Protein AF-A0A1G1EA39-F1 (afdb_monomer_lite)

Radius of gyration: 16.45 Å; chains: 1; bounding box: 33×26×49 Å

Sequence (115 aa):
MVFIFYLSTPSAALIVKKFSFLKQVFGDSVQYPAHFFLYFVLFQLAKGVFIHQEQGNKMRQVGLITTLIFTCFYGVMDEFYQSTVPFRSFQLRDILVDCLAAFSGFIIELKAQKG

Foldseek 3Di:
DVVVLVVLAPPDPPCCVVCVVVCVVPNPPVNLVVLLVVLLVQLVVQLCVQQVVDDDDVSSLVSLVVSLVVSLVVQVVSLVVNCVDPPDHRDPVSSVSSSVSSVVNSVVVVVVVVD

pLDDT: mean 77.34, std 15.92, range [43.22, 95.88]

Structure (mmCIF, N/CA/C/O backbone):
data_AF-A0A1G1EA39-F1
#
_entry.id   AF-A0A1G1EA39-F1
#
loop_
_atom_site.group_PDB
_atom_site.id
_atom_site.type_symbol
_atom_site.label_atom_id
_atom_site.label_alt_id
_atom_site.label_comp_id
_atom_site.label_asym_id
_atom_site.label_entity_id
_atom_site.label_seq_id
_atom_site.pdbx_PDB_ins_code
_atom_site.Cartn_x
_atom_site.Cartn_y
_atom_site.Cartn_z
_atom_site.occupancy
_atom_site.B_iso_or_equiv
_atom_site.auth_seq_id
_atom_site.auth_comp_id
_atom_site.auth_asym_id
_atom_site.auth_atom_id
_atom_site.pdbx_PDB_model_num
ATOM 1 N N . MET A 1 1 ? -7.460 -9.052 -8.548 1.00 53.19 1 MET A N 1
ATOM 2 C CA . MET A 1 1 ? -6.280 -9.914 -8.331 1.00 53.19 1 MET A CA 1
ATOM 3 C C . MET A 1 1 ? -5.512 -10.090 -9.641 1.00 53.19 1 MET A C 1
ATOM 5 O O . MET A 1 1 ? -4.532 -9.384 -9.807 1.00 53.19 1 MET A O 1
ATOM 9 N N . VAL A 1 2 ? -6.007 -10.849 -10.632 1.00 53.22 2 VAL A N 1
ATOM 10 C CA . VAL A 1 2 ? -5.357 -10.987 -11.966 1.00 53.22 2 VAL A CA 1
ATOM 11 C C . VAL A 1 2 ? -5.162 -9.643 -12.693 1.00 53.22 2 VAL A C 1
ATOM 13 O O . VAL A 1 2 ? -4.147 -9.426 -13.342 1.00 53.22 2 VAL A O 1
ATOM 16 N N . PHE A 1 3 ? -6.099 -8.706 -12.518 1.00 56.16 3 PHE A N 1
ATOM 17 C CA . PHE A 1 3 ? -6.013 -7.355 -13.086 1.00 56.16 3 PHE A CA 1
ATOM 18 C C . PHE A 1 3 ? -4.855 -6.504 -12.542 1.00 56.16 3 PHE A C 1
ATOM 20 O O . PHE A 1 3 ? -4.337 -5.677 -13.282 1.00 56.16 3 PHE A O 1
ATOM 27 N N . ILE A 1 4 ? -4.457 -6.693 -11.275 1.00 60.03 4 ILE A N 1
ATOM 28 C CA . ILE A 1 4 ? -3.360 -5.920 -10.668 1.00 60.03 4 ILE A CA 1
ATOM 29 C C . ILE A 1 4 ? -2.051 -6.377 -11.295 1.00 60.03 4 ILE A C 1
ATOM 31 O O . ILE A 1 4 ? -1.358 -5.545 -11.857 1.00 60.03 4 ILE A O 1
ATOM 35 N N . PHE A 1 5 ? -1.822 -7.693 -11.343 1.00 58.53 5 PHE A N 1
ATOM 36 C CA . PHE A 1 5 ? -0.694 -8.281 -12.062 1.00 58.53 5 PHE A CA 1
ATOM 37 C C . PHE A 1 5 ? -0.653 -7.828 -13.526 1.00 58.53 5 PHE A C 1
ATOM 39 O O . PHE A 1 5 ? 0.374 -7.367 -14.001 1.00 58.53 5 PHE A O 1
ATOM 46 N N . TYR A 1 6 ? -1.767 -7.882 -14.259 1.00 59.53 6 TYR A N 1
ATOM 47 C CA . TYR A 1 6 ? -1.769 -7.495 -15.675 1.00 59.53 6 TYR A CA 1
ATOM 48 C C . TYR A 1 6 ? -1.471 -6.001 -15.908 1.00 59.53 6 TYR A C 1
ATOM 50 O O . TYR A 1 6 ? -0.838 -5.654 -16.901 1.00 59.53 6 TYR A O 1
ATOM 58 N N . LEU A 1 7 ? -1.905 -5.118 -15.003 1.00 57.16 7 LEU A N 1
ATOM 59 C CA . LEU A 1 7 ? -1.623 -3.679 -15.078 1.00 57.16 7 LEU A CA 1
ATOM 60 C C . LEU A 1 7 ? -0.223 -3.319 -14.578 1.00 57.16 7 LEU A C 1
ATOM 62 O O . LEU A 1 7 ? 0.350 -2.339 -15.048 1.00 57.16 7 LEU A O 1
ATOM 66 N N . SER A 1 8 ? 0.315 -4.092 -13.638 1.00 55.25 8 SER A N 1
ATOM 67 C CA . SER A 1 8 ? 1.632 -3.862 -13.062 1.00 55.25 8 SER A CA 1
ATOM 68 C C . SER A 1 8 ? 2.747 -4.506 -13.876 1.00 55.25 8 SER A C 1
ATOM 70 O O . SER A 1 8 ? 3.880 -4.046 -13.793 1.00 55.25 8 SER A O 1
ATOM 72 N N . THR A 1 9 ? 2.475 -5.526 -14.698 1.00 56.88 9 THR A N 1
ATOM 73 C CA . THR A 1 9 ? 3.516 -6.164 -15.512 1.00 56.88 9 THR A CA 1
ATOM 74 C C . THR A 1 9 ? 3.821 -5.343 -16.774 1.00 56.88 9 THR A C 1
ATOM 76 O O . THR A 1 9 ? 2.950 -5.202 -17.632 1.00 56.88 9 THR A O 1
ATOM 79 N N . PRO A 1 10 ? 5.072 -4.905 -17.015 1.00 56.03 10 PRO A N 1
ATOM 80 C CA . PRO A 1 10 ? 5.479 -4.343 -18.304 1.00 56.03 10 PRO A CA 1
ATOM 81 C C . PRO A 1 10 ? 5.704 -5.436 -19.376 1.00 56.03 10 PRO A C 1
ATOM 83 O O . PRO A 1 10 ? 6.523 -5.279 -20.280 1.00 56.03 10 PRO A O 1
ATOM 86 N N . SER A 1 11 ? 4.988 -6.566 -19.314 1.00 45.38 11 SER A N 1
ATOM 87 C CA . SER A 1 11 ? 5.109 -7.680 -20.265 1.00 45.38 11 SER A CA 1
ATOM 88 C C . SER A 1 11 ? 4.229 -7.482 -21.482 1.00 45.38 11 SER A C 1
ATOM 90 O O . SER A 1 11 ? 3.308 -8.245 -21.759 1.00 45.38 11 SER A O 1
ATOM 92 N N . ALA A 1 12 ? 4.547 -6.465 -22.260 1.00 43.22 12 ALA A N 1
ATOM 93 C CA . ALA A 1 12 ? 4.043 -6.387 -23.609 1.00 43.22 12 ALA A CA 1
ATOM 94 C C . ALA A 1 12 ? 5.132 -5.833 -24.512 1.00 43.22 12 ALA A C 1
ATOM 96 O O . ALA A 1 12 ? 5.106 -4.674 -24.917 1.00 43.22 12 ALA A O 1
ATOM 97 N N . ALA A 1 13 ? 6.057 -6.709 -24.903 1.00 44.31 13 ALA A N 1
ATOM 98 C CA . ALA A 1 13 ? 6.999 -6.464 -25.996 1.00 44.31 13 ALA A CA 1
ATOM 99 C C . ALA A 1 13 ? 6.297 -5.979 -27.293 1.00 44.31 13 ALA A C 1
ATOM 101 O O . ALA A 1 13 ? 6.915 -5.324 -28.125 1.00 44.31 13 ALA A O 1
ATOM 102 N N . LEU A 1 14 ? 4.984 -6.221 -27.431 1.00 46.59 14 LEU A N 1
ATOM 103 C CA . LEU A 1 14 ? 4.119 -5.733 -28.514 1.00 46.59 14 LEU A CA 1
ATOM 104 C C . LEU A 1 14 ? 3.502 -4.333 -28.255 1.00 46.59 14 LEU A C 1
ATOM 106 O O . LEU A 1 14 ? 3.205 -3.610 -29.202 1.00 46.59 14 LEU A O 1
ATOM 110 N N . ILE A 1 15 ? 3.367 -3.904 -26.992 1.00 50.78 15 ILE A N 1
ATOM 111 C CA . ILE A 1 15 ? 2.902 -2.560 -26.582 1.00 50.78 15 ILE A CA 1
ATOM 112 C C . ILE A 1 15 ? 4.067 -1.556 -26.518 1.00 50.78 15 ILE A C 1
ATOM 114 O O . ILE A 1 15 ? 3.843 -0.364 -26.722 1.00 50.78 15 ILE A O 1
ATOM 118 N N . VAL A 1 16 ? 5.315 -2.014 -26.346 1.00 50.81 16 VAL A N 1
ATOM 119 C CA . VAL A 1 16 ? 6.538 -1.179 -26.289 1.00 50.81 16 VAL A CA 1
ATOM 120 C C . VAL A 1 16 ? 6.655 -0.192 -27.462 1.00 50.81 16 VAL A C 1
ATOM 122 O O . VAL A 1 16 ? 7.097 0.936 -27.262 1.00 50.81 16 VAL A O 1
ATOM 125 N N . LYS A 1 17 ? 6.186 -0.540 -28.669 1.00 49.38 17 LYS A N 1
ATOM 126 C CA . LYS A 1 17 ? 6.210 0.381 -29.824 1.00 49.38 17 LYS A CA 1
ATOM 127 C C . LYS A 1 17 ? 5.174 1.509 -29.763 1.00 49.38 17 LYS A C 1
ATOM 129 O O . LYS A 1 17 ? 5.422 2.572 -30.316 1.00 49.38 17 LYS A O 1
ATOM 134 N N . LYS A 1 18 ? 4.018 1.285 -29.130 1.00 49.53 18 LYS A N 1
ATOM 135 C CA . LYS A 1 18 ? 2.944 2.290 -28.986 1.00 49.53 18 LYS A CA 1
ATOM 136 C C . LYS A 1 18 ? 3.093 3.091 -27.687 1.00 49.53 18 LYS A C 1
ATOM 138 O O . LYS A 1 18 ? 2.688 4.245 -27.613 1.00 49.53 18 LYS A O 1
ATOM 143 N N . PHE A 1 19 ? 3.710 2.479 -26.680 1.00 53.72 19 PHE A N 1
ATOM 144 C CA . PHE A 1 19 ? 3.947 3.053 -25.360 1.00 53.72 19 PHE A CA 1
ATOM 145 C C . PHE A 1 19 ? 5.280 3.807 -25.260 1.00 53.72 19 PHE A C 1
ATOM 147 O O . PHE A 1 19 ? 5.448 4.588 -24.331 1.00 53.72 19 PHE A O 1
ATOM 154 N N . SER A 1 20 ? 6.197 3.659 -26.228 1.00 53.75 20 SER A N 1
ATOM 155 C CA . SER A 1 20 ? 7.405 4.494 -26.331 1.00 53.75 20 SER A CA 1
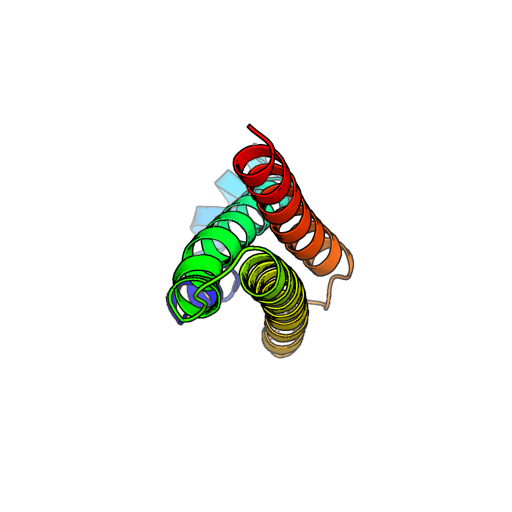ATOM 156 C C . SER A 1 20 ? 7.070 5.986 -26.399 1.00 53.75 20 SER A C 1
ATOM 158 O O . SER A 1 20 ? 7.750 6.784 -25.765 1.00 53.75 20 SER A O 1
ATOM 160 N N . PHE A 1 21 ? 5.978 6.353 -27.080 1.00 60.53 21 PHE A N 1
ATOM 161 C CA . PHE A 1 21 ? 5.497 7.733 -27.171 1.00 60.53 21 PHE A CA 1
ATOM 162 C C . PHE A 1 21 ? 4.990 8.266 -25.820 1.00 60.53 21 PHE A C 1
ATOM 164 O O . PHE A 1 21 ? 5.355 9.360 -25.409 1.00 60.53 21 PHE A O 1
ATOM 171 N N . LEU A 1 22 ? 4.209 7.480 -25.070 1.00 52.25 22 LEU A N 1
ATOM 172 C CA . LEU A 1 22 ? 3.734 7.884 -23.737 1.00 52.25 22 LEU A CA 1
ATOM 173 C C . LEU A 1 22 ? 4.856 7.895 -22.696 1.00 52.25 22 LEU A C 1
ATOM 175 O O . LEU A 1 22 ? 4.905 8.798 -21.866 1.00 52.25 22 LEU A O 1
ATOM 179 N N . LYS A 1 23 ? 5.793 6.946 -22.774 1.00 55.16 23 LYS A N 1
ATOM 180 C CA . LYS A 1 23 ? 6.996 6.918 -21.937 1.00 55.16 23 LYS A CA 1
ATOM 181 C C . LYS A 1 23 ? 7.907 8.121 -22.217 1.00 55.16 23 LYS A C 1
ATOM 183 O O . LYS A 1 23 ? 8.511 8.652 -21.295 1.00 55.16 23 LYS A O 1
ATOM 188 N N . GLN A 1 24 ? 7.955 8.587 -23.466 1.00 59.88 24 GLN A N 1
ATOM 189 C CA . GLN A 1 24 ? 8.684 9.791 -23.877 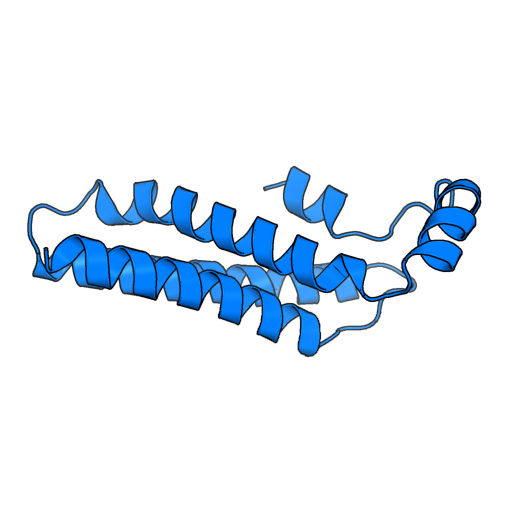1.00 59.88 24 GLN A CA 1
ATOM 190 C C . GLN A 1 24 ? 8.003 11.092 -23.417 1.00 59.88 24 GLN A C 1
ATOM 192 O O . GLN A 1 24 ? 8.696 12.062 -23.131 1.00 59.88 24 GLN A O 1
ATOM 197 N N . VAL A 1 25 ? 6.668 11.115 -23.320 1.00 60.56 25 VAL A N 1
ATOM 198 C CA . VAL A 1 25 ? 5.897 12.296 -22.885 1.00 60.56 25 VAL A CA 1
ATOM 199 C C . VAL A 1 25 ? 5.768 12.389 -21.357 1.00 60.56 25 VAL A C 1
ATOM 201 O O . VAL A 1 25 ? 5.823 13.489 -20.817 1.00 60.56 25 VAL A O 1
ATOM 204 N N . PHE A 1 26 ? 5.617 11.265 -20.647 1.00 52.25 26 PHE A N 1
ATOM 205 C CA . PHE A 1 26 ? 5.329 11.244 -19.204 1.00 52.25 26 PHE A CA 1
ATOM 206 C C . PHE A 1 26 ? 6.426 10.608 -18.319 1.00 52.25 26 PHE A C 1
ATOM 208 O O . PHE A 1 26 ? 6.341 10.685 -17.092 1.00 52.25 26 PHE A O 1
ATOM 215 N N . GLY A 1 27 ? 7.475 10.021 -18.907 1.00 57.75 27 GLY A N 1
ATOM 216 C CA . GLY A 1 27 ? 8.616 9.438 -18.187 1.00 57.75 27 GLY A CA 1
ATOM 217 C C . GLY A 1 27 ? 8.288 8.206 -17.326 1.00 57.75 27 GLY A C 1
ATOM 218 O O . GLY A 1 27 ? 7.154 7.732 -17.273 1.00 57.75 27 GLY A O 1
ATOM 219 N N . ASP A 1 28 ? 9.291 7.713 -16.591 1.00 59.69 28 ASP A N 1
ATOM 220 C CA . ASP A 1 28 ? 9.168 6.628 -15.592 1.00 59.69 28 ASP A CA 1
ATOM 221 C C . ASP A 1 28 ? 8.426 7.069 -14.305 1.00 59.69 28 ASP A C 1
ATOM 223 O O . ASP A 1 28 ? 8.474 6.399 -13.277 1.00 59.69 28 ASP A O 1
ATOM 227 N N . SER A 1 29 ? 7.749 8.220 -14.322 1.00 57.25 29 SER A N 1
ATOM 228 C CA . SER A 1 29 ? 7.115 8.817 -13.139 1.00 57.25 29 SER A CA 1
ATOM 229 C C . SER A 1 29 ? 5.633 8.461 -12.990 1.00 57.25 29 SER A C 1
ATOM 231 O O . SER A 1 29 ? 5.073 8.659 -11.916 1.00 57.25 29 SER A O 1
ATOM 233 N N . VAL A 1 30 ? 4.987 7.926 -14.034 1.00 65.75 30 VAL A N 1
ATOM 234 C CA . VAL A 1 30 ? 3.544 7.583 -14.030 1.00 65.75 30 VAL A CA 1
ATOM 235 C C . VAL A 1 30 ? 3.243 6.302 -13.250 1.00 65.75 30 VAL A C 1
ATOM 237 O O . VAL A 1 30 ? 2.140 6.118 -12.739 1.00 65.75 30 VAL A O 1
ATOM 240 N N . GLN A 1 31 ? 4.236 5.427 -13.129 1.00 70.31 31 GLN A N 1
ATOM 241 C CA . GLN A 1 31 ? 4.114 4.157 -12.418 1.00 70.31 31 GLN A CA 1
ATOM 242 C C . GLN A 1 31 ? 3.867 4.357 -10.916 1.00 70.31 31 GLN A C 1
ATOM 244 O O . GLN A 1 31 ? 3.017 3.670 -10.362 1.00 70.31 31 GLN A O 1
ATOM 249 N N . TYR A 1 32 ? 4.477 5.357 -10.270 1.00 79.25 32 TYR A N 1
ATOM 250 C CA . TYR A 1 32 ? 4.300 5.553 -8.823 1.00 79.25 32 TYR A CA 1
ATOM 251 C C . TYR A 1 32 ? 2.877 5.989 -8.431 1.00 79.25 32 TYR A C 1
ATOM 253 O O . TYR A 1 32 ? 2.302 5.374 -7.536 1.00 79.25 32 TYR A O 1
ATOM 261 N N . PRO A 1 33 ? 2.242 6.982 -9.087 1.00 83.56 33 PRO A N 1
ATOM 262 C CA . PRO A 1 33 ? 0.840 7.303 -8.819 1.00 83.56 33 PRO A CA 1
ATOM 263 C C . PRO A 1 33 ? -0.113 6.135 -9.099 1.00 83.56 33 PRO A C 1
ATOM 265 O O . PRO A 1 33 ? -1.100 5.972 -8.385 1.00 83.56 33 PRO A O 1
ATOM 268 N N . ALA A 1 34 ? 0.175 5.318 -10.119 1.00 82.56 34 ALA A N 1
ATOM 269 C CA . ALA A 1 34 ? -0.639 4.155 -10.460 1.00 82.56 34 ALA A CA 1
ATOM 270 C C . ALA A 1 34 ? -0.534 3.053 -9.396 1.00 82.56 34 ALA A C 1
ATOM 272 O O . ALA A 1 34 ? -1.564 2.582 -8.914 1.00 82.56 34 ALA A O 1
ATOM 273 N N . HIS A 1 35 ? 0.689 2.701 -8.988 1.00 82.25 35 HIS A N 1
ATOM 274 C CA . HIS A 1 35 ? 0.955 1.795 -7.869 1.00 82.25 35 HIS A CA 1
ATOM 275 C C . HIS A 1 35 ? 0.259 2.293 -6.601 1.00 82.25 35 HIS A C 1
ATOM 277 O O . HIS A 1 35 ? -0.569 1.591 -6.020 1.00 82.25 35 HIS A O 1
ATOM 283 N N . PHE A 1 36 ? 0.450 3.568 -6.258 1.00 89.31 36 PHE A N 1
ATOM 284 C CA . PHE A 1 36 ? -0.203 4.161 -5.100 1.00 89.31 36 PHE A CA 1
ATOM 285 C C . PHE A 1 36 ? -1.733 4.020 -5.158 1.00 89.31 36 PHE A C 1
ATOM 287 O O . PHE A 1 36 ? -2.365 3.576 -4.202 1.00 89.31 36 PHE A O 1
ATOM 294 N N . PHE A 1 37 ? -2.352 4.367 -6.287 1.00 90.00 37 PHE A N 1
ATOM 295 C CA . PHE A 1 37 ? -3.803 4.292 -6.436 1.00 90.00 37 PHE A CA 1
ATOM 296 C C . PHE A 1 37 ? -4.329 2.852 -6.347 1.00 90.00 37 PHE A C 1
ATOM 298 O O . PHE A 1 37 ? -5.318 2.603 -5.655 1.00 90.00 37 PHE A O 1
ATOM 305 N N . LEU A 1 38 ? -3.664 1.894 -6.998 1.00 89.25 38 LEU A N 1
ATOM 306 C CA . LEU A 1 38 ? -4.064 0.484 -6.984 1.00 89.25 38 LEU A CA 1
ATOM 307 C C . LEU A 1 38 ? -4.018 -0.104 -5.573 1.00 89.25 38 LEU A C 1
ATOM 309 O O . LEU A 1 38 ? -4.985 -0.737 -5.145 1.00 89.25 38 LEU A O 1
ATOM 313 N N . TYR A 1 39 ? -2.939 0.143 -4.832 1.00 90.62 39 TYR A N 1
ATOM 314 C CA . TYR A 1 39 ? -2.784 -0.369 -3.471 1.00 90.62 39 TYR A CA 1
ATOM 315 C C . TYR A 1 39 ? -3.670 0.357 -2.457 1.00 90.62 39 TYR A C 1
ATOM 317 O O . TYR A 1 39 ? -4.156 -0.259 -1.507 1.00 90.62 39 TYR A O 1
ATOM 325 N N . PHE A 1 40 ? -3.987 1.631 -2.694 1.00 92.94 40 PHE A N 1
ATOM 326 C CA . PHE A 1 40 ? -4.985 2.354 -1.909 1.00 92.94 40 PHE A CA 1
ATOM 327 C C . PHE A 1 40 ? -6.379 1.743 -2.086 1.00 92.94 40 PHE A C 1
ATOM 329 O O . PHE A 1 40 ? -7.072 1.463 -1.107 1.00 92.94 40 PHE A O 1
ATOM 336 N N . VAL A 1 41 ? -6.788 1.482 -3.331 1.00 92.44 41 VAL A N 1
ATOM 337 C CA . VAL A 1 41 ? -8.062 0.810 -3.623 1.00 92.44 41 VAL A CA 1
ATOM 338 C C . VAL A 1 41 ? -8.069 -0.605 -3.045 1.00 92.44 41 VAL A C 1
ATOM 340 O O . VAL A 1 41 ? -9.071 -1.010 -2.455 1.00 92.44 41 VAL A O 1
ATOM 343 N N . LEU A 1 42 ? -6.955 -1.338 -3.144 1.00 92.44 42 LEU A N 1
ATOM 344 C CA . LEU A 1 42 ? -6.811 -2.665 -2.547 1.00 92.44 42 LEU A CA 1
ATOM 345 C C . LEU A 1 42 ? -7.051 -2.627 -1.036 1.00 92.44 42 LEU A C 1
ATOM 347 O O . LEU A 1 42 ? -7.849 -3.423 -0.546 1.00 92.44 42 LEU A O 1
ATOM 351 N N . PHE A 1 43 ? -6.447 -1.677 -0.317 1.00 94.25 43 PHE A N 1
ATOM 352 C CA . PHE A 1 43 ? -6.695 -1.485 1.113 1.00 94.25 43 PHE A CA 1
ATOM 353 C C . PHE A 1 43 ? -8.188 -1.243 1.396 1.00 94.25 43 PHE A C 1
ATOM 355 O O . PHE A 1 43 ? -8.773 -1.886 2.271 1.00 94.25 43 PHE A O 1
ATOM 362 N N . GLN A 1 44 ? -8.840 -0.368 0.621 1.00 92.19 44 GLN A N 1
A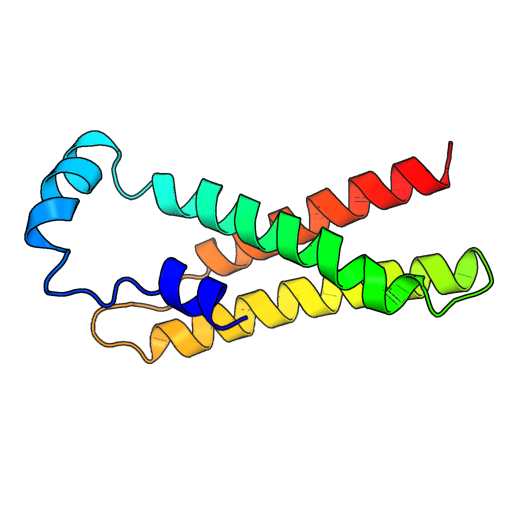TOM 363 C CA . GLN A 1 44 ? -10.255 -0.038 0.825 1.00 92.19 44 GLN A CA 1
ATOM 364 C C . GLN A 1 44 ? -11.222 -1.174 0.500 1.00 92.19 44 GLN A C 1
ATOM 366 O O . GLN A 1 44 ? -12.312 -1.211 1.069 1.00 92.19 44 GLN A O 1
ATOM 371 N N . LEU A 1 45 ? -10.842 -2.109 -0.363 1.00 91.06 45 LEU A N 1
ATOM 372 C CA . LEU A 1 45 ? -11.612 -3.328 -0.595 1.00 91.06 45 LEU A CA 1
ATOM 373 C C . LEU A 1 45 ? -11.319 -4.382 0.476 1.00 91.06 45 LEU A C 1
ATOM 375 O O . LEU A 1 45 ? -12.245 -4.971 1.032 1.00 91.06 45 LEU A O 1
ATOM 379 N N . ALA A 1 46 ? -10.043 -4.583 0.813 1.00 89.94 46 ALA A N 1
ATOM 380 C CA . ALA A 1 46 ? -9.605 -5.578 1.787 1.00 89.94 46 ALA A CA 1
ATOM 381 C C . ALA A 1 46 ? -10.166 -5.301 3.189 1.00 89.94 46 ALA A C 1
ATOM 383 O O . ALA A 1 46 ? -10.565 -6.239 3.880 1.00 89.94 46 ALA A O 1
ATOM 384 N N . LYS A 1 47 ? -10.317 -4.027 3.582 1.00 89.31 47 LYS A N 1
ATOM 385 C CA . LYS A 1 47 ? -10.952 -3.674 4.863 1.00 89.31 47 LYS A CA 1
ATOM 386 C C . LYS A 1 47 ? -12.374 -4.228 4.970 1.00 89.31 47 LYS A C 1
ATOM 388 O O . LYS A 1 47 ? -12.805 -4.577 6.060 1.00 89.31 47 LYS A O 1
ATOM 393 N N . GLY A 1 48 ? -13.102 -4.313 3.852 1.00 86.00 48 GLY A N 1
ATOM 394 C CA . GLY A 1 48 ? -14.465 -4.837 3.820 1.00 86.00 48 GLY A CA 1
A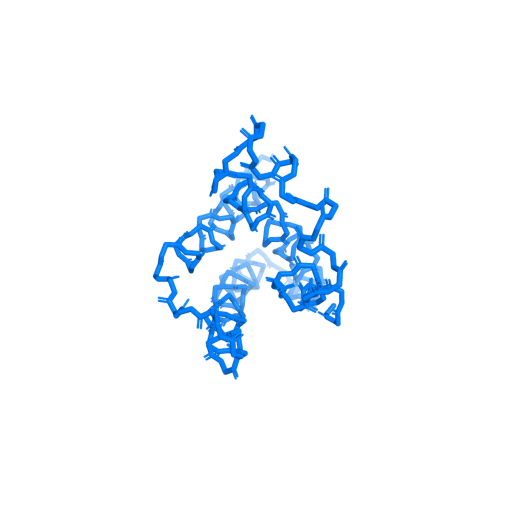TOM 395 C C . GLY A 1 48 ? -14.522 -6.303 4.237 1.00 86.00 48 GLY A C 1
ATOM 396 O O . GLY A 1 48 ? -15.487 -6.714 4.863 1.00 86.00 48 GLY A O 1
ATOM 397 N N . VAL A 1 49 ? -13.465 -7.071 3.974 1.00 85.56 49 VAL A N 1
ATOM 398 C CA . VAL A 1 49 ? -13.362 -8.472 4.397 1.00 85.56 49 VAL A CA 1
ATOM 399 C C . VAL A 1 49 ? -13.044 -8.559 5.890 1.00 85.56 49 VAL A C 1
ATOM 401 O O . VAL A 1 49 ? -13.735 -9.253 6.627 1.00 85.56 49 VAL A O 1
ATOM 404 N N . PHE A 1 50 ? -12.037 -7.816 6.355 1.00 81.44 50 PHE A N 1
ATOM 405 C CA . PHE A 1 50 ? -11.537 -7.944 7.728 1.00 81.44 50 PHE A CA 1
ATOM 406 C C . PHE A 1 50 ? -12.366 -7.203 8.785 1.00 81.44 50 PHE A C 1
ATOM 408 O O . PHE A 1 50 ? -12.318 -7.564 9.955 1.00 81.44 50 PHE A O 1
ATOM 415 N N . ILE A 1 51 ? -13.119 -6.164 8.412 1.00 79.75 51 ILE A N 1
ATOM 416 C CA . ILE A 1 51 ? -13.928 -5.375 9.357 1.00 79.75 51 ILE A CA 1
ATOM 417 C C . ILE A 1 51 ? -15.364 -5.894 9.450 1.00 79.75 51 ILE A C 1
ATOM 419 O O . ILE A 1 51 ? -15.977 -5.787 10.509 1.00 79.75 51 ILE A O 1
ATOM 423 N N . HIS A 1 52 ? -15.918 -6.460 8.374 1.00 68.69 52 HIS A N 1
ATOM 424 C CA . HIS A 1 52 ? -17.322 -6.890 8.356 1.00 68.69 52 HIS A CA 1
ATOM 425 C C . HIS A 1 52 ? -17.604 -8.077 9.292 1.00 68.69 52 HIS A C 1
ATOM 427 O O . HIS A 1 52 ? -18.753 -8.314 9.653 1.00 68.69 52 HIS A O 1
ATOM 433 N N . GLN A 1 53 ? -16.563 -8.787 9.731 1.00 61.03 53 GLN A N 1
ATOM 434 C CA . GLN A 1 53 ? -16.669 -9.899 10.675 1.00 61.03 53 GLN A CA 1
ATOM 435 C C . GLN A 1 53 ? -16.694 -9.482 12.156 1.00 61.03 53 GLN A C 1
ATOM 437 O O . GLN A 1 53 ? -16.996 -10.317 13.004 1.00 61.03 53 GLN A O 1
ATOM 442 N N . GLU A 1 54 ? -16.406 -8.221 12.490 1.00 62.81 54 GLU A N 1
ATOM 443 C CA . GLU A 1 54 ? -16.025 -7.839 13.853 1.00 62.81 54 GLU A CA 1
ATOM 444 C C . GLU A 1 54 ? -17.071 -6.936 14.536 1.00 62.81 54 GLU A C 1
ATOM 446 O O . GLU A 1 54 ? -17.230 -5.756 14.210 1.00 62.81 54 GLU A O 1
ATOM 451 N N . GLN A 1 55 ? -17.769 -7.471 15.546 1.00 60.75 55 GLN A N 1
ATOM 452 C CA . GLN A 1 55 ? -18.674 -6.701 16.408 1.00 60.75 55 GLN A CA 1
ATOM 453 C C . GLN A 1 55 ? -17.886 -6.033 17.552 1.00 60.75 55 GLN A C 1
ATOM 455 O O . GLN A 1 55 ? -17.743 -6.583 18.641 1.00 60.75 55 GLN A O 1
ATOM 460 N N . GLY A 1 56 ? -17.361 -4.826 17.313 1.00 70.62 56 GLY A N 1
ATOM 461 C CA . GLY A 1 56 ? -16.813 -3.957 18.366 1.00 70.62 56 GLY A CA 1
ATOM 462 C C . GLY A 1 56 ? -15.574 -3.149 17.966 1.00 70.62 56 GLY A C 1
ATOM 463 O O . GLY A 1 56 ? -14.780 -3.555 17.122 1.00 70.62 56 GLY A O 1
ATOM 464 N N . ASN A 1 57 ? -15.366 -1.998 18.618 1.00 72.81 57 ASN A N 1
ATOM 465 C CA . ASN A 1 57 ? -14.300 -1.046 18.260 1.00 72.81 57 ASN A CA 1
ATOM 466 C C . ASN A 1 57 ? -12.877 -1.622 18.359 1.00 72.81 57 ASN A C 1
ATOM 468 O O . ASN A 1 57 ? -12.048 -1.335 17.500 1.00 72.81 57 ASN A O 1
ATOM 472 N N . LYS A 1 58 ? -12.582 -2.444 19.378 1.00 74.44 58 LYS A N 1
ATOM 473 C CA . LYS A 1 58 ? -11.252 -3.069 19.524 1.00 74.44 58 LYS A CA 1
ATOM 474 C C . LYS A 1 58 ? -10.956 -4.025 18.375 1.00 74.44 58 LYS A C 1
ATOM 476 O O . LYS A 1 58 ? -9.874 -3.991 17.801 1.00 74.44 58 LYS A O 1
ATOM 481 N N . MET A 1 59 ? -11.941 -4.832 18.014 1.00 78.12 59 MET A N 1
ATOM 482 C CA . MET A 1 59 ? -11.787 -5.796 16.942 1.00 78.12 59 MET A CA 1
ATOM 483 C C . MET A 1 59 ? -11.732 -5.140 15.561 1.00 78.12 59 MET A C 1
ATOM 485 O O . MET A 1 59 ? -10.946 -5.539 14.708 1.00 78.12 59 MET A O 1
ATOM 489 N N . ARG A 1 60 ? -12.455 -4.033 15.370 1.00 81.56 60 ARG A N 1
ATOM 490 C CA . ARG A 1 60 ? -12.329 -3.199 14.172 1.00 81.56 60 ARG A CA 1
ATOM 491 C C . ARG A 1 60 ? -10.914 -2.628 13.996 1.00 81.56 60 ARG A C 1
ATOM 493 O O . ARG A 1 60 ? -10.428 -2.546 12.870 1.00 81.56 60 ARG A O 1
ATOM 500 N N . GLN A 1 61 ? -10.238 -2.244 15.084 1.00 84.25 61 GLN A N 1
ATOM 501 C CA . GLN A 1 61 ? -8.838 -1.799 15.030 1.00 84.25 61 GLN A CA 1
ATOM 502 C C . GLN A 1 61 ? -7.892 -2.938 14.645 1.00 84.25 61 GLN A C 1
ATOM 504 O O . GLN A 1 61 ? -7.012 -2.733 13.810 1.00 84.25 61 GLN A O 1
ATOM 509 N N . VAL A 1 62 ? -8.102 -4.138 15.195 1.00 87.25 62 VAL A N 1
ATOM 510 C CA . VAL A 1 62 ? -7.354 -5.339 14.795 1.00 87.25 62 VAL A CA 1
ATOM 511 C C . VAL A 1 62 ? -7.570 -5.623 13.307 1.00 87.25 62 VAL A C 1
ATOM 513 O O . VAL A 1 62 ? -6.594 -5.768 12.578 1.00 87.25 62 VAL A O 1
ATOM 516 N N . GLY A 1 63 ? -8.814 -5.582 12.820 1.00 89.25 63 GLY A N 1
ATOM 517 C CA . GLY A 1 63 ? -9.138 -5.754 11.402 1.00 89.25 63 GLY A CA 1
ATOM 518 C C . GLY A 1 63 ? -8.441 -4.736 10.492 1.00 89.25 63 GLY A C 1
ATOM 519 O O . GLY A 1 63 ? -7.914 -5.105 9.441 1.00 89.25 63 GLY A O 1
ATOM 520 N N . LEU A 1 64 ? -8.354 -3.465 10.902 1.00 90.56 64 LEU A N 1
ATOM 521 C CA . LEU A 1 64 ? -7.608 -2.443 10.158 1.00 90.56 64 LEU A CA 1
ATOM 522 C C . LEU A 1 64 ? -6.099 -2.711 10.114 1.00 90.56 64 LEU A C 1
ATOM 524 O O . LEU A 1 64 ? -5.488 -2.554 9.057 1.00 90.56 64 LEU A O 1
ATOM 528 N N . ILE A 1 65 ? -5.496 -3.109 11.237 1.00 92.31 65 ILE A N 1
ATOM 529 C CA . ILE A 1 65 ? -4.065 -3.445 11.296 1.00 92.31 65 ILE A CA 1
ATOM 530 C C . ILE A 1 65 ? -3.783 -4.669 10.418 1.00 92.31 65 ILE A C 1
ATOM 532 O O . ILE A 1 65 ? -2.843 -4.653 9.627 1.00 92.31 65 ILE A O 1
ATOM 536 N N . THR A 1 66 ? -4.632 -5.695 10.485 1.00 92.00 66 THR A N 1
ATOM 537 C CA . THR A 1 66 ? -4.541 -6.879 9.622 1.00 92.00 66 THR A CA 1
ATOM 538 C C . THR A 1 66 ? -4.658 -6.504 8.147 1.00 92.00 66 THR A C 1
ATOM 540 O O . THR A 1 66 ? -3.871 -6.979 7.334 1.00 92.00 66 THR A O 1
ATOM 543 N N . THR A 1 67 ? -5.571 -5.592 7.797 1.00 93.44 67 THR A N 1
ATOM 544 C CA . THR A 1 67 ? -5.724 -5.081 6.423 1.00 93.44 67 THR A CA 1
ATOM 545 C C . THR A 1 67 ? -4.459 -4.365 5.942 1.00 93.44 67 THR A C 1
ATOM 547 O O . THR A 1 67 ? -4.028 -4.569 4.806 1.00 93.44 67 THR A O 1
ATOM 550 N N . LEU A 1 68 ? -3.841 -3.548 6.801 1.00 94.44 68 LEU A N 1
ATOM 551 C CA . LEU A 1 68 ? -2.590 -2.850 6.498 1.00 94.44 68 LEU A CA 1
ATOM 552 C C . LEU A 1 68 ? -1.463 -3.849 6.222 1.00 94.44 68 LEU A C 1
ATOM 554 O O . LEU A 1 68 ? -0.834 -3.784 5.168 1.00 94.44 68 LEU A O 1
ATOM 558 N N . ILE A 1 69 ? -1.252 -4.802 7.135 1.00 95.00 69 ILE A N 1
ATOM 559 C CA . ILE A 1 69 ? -0.222 -5.841 7.000 1.00 95.00 69 ILE A CA 1
ATOM 560 C C . ILE A 1 69 ? -0.457 -6.661 5.731 1.00 95.00 69 ILE A C 1
ATOM 562 O O . ILE A 1 69 ? 0.477 -6.862 4.959 1.00 95.00 69 ILE A O 1
ATOM 566 N N . PHE A 1 70 ? -1.698 -7.085 5.485 1.00 94.50 70 PHE A N 1
ATOM 567 C CA . PHE A 1 70 ? -2.074 -7.829 4.286 1.00 94.50 70 PHE A CA 1
ATOM 568 C C . PHE A 1 70 ? -1.744 -7.054 3.007 1.00 94.50 70 PHE A C 1
ATOM 570 O O . PHE A 1 70 ? -1.135 -7.609 2.097 1.00 94.50 70 PHE A O 1
ATOM 577 N N . THR A 1 71 ? -2.102 -5.769 2.944 1.00 94.12 71 THR A N 1
ATOM 578 C CA . THR A 1 71 ? -1.888 -4.940 1.748 1.00 94.12 71 THR A CA 1
ATOM 579 C C . THR A 1 71 ? -0.396 -4.718 1.483 1.00 94.12 71 THR A C 1
ATOM 581 O O . THR A 1 71 ? 0.050 -4.888 0.351 1.00 94.12 71 THR A O 1
ATOM 584 N N . CYS A 1 72 ? 0.396 -4.414 2.518 1.00 93.62 72 CYS A N 1
ATOM 585 C CA . CYS A 1 72 ? 1.849 -4.269 2.390 1.00 93.62 72 CYS A CA 1
ATOM 586 C C . CYS A 1 72 ? 2.521 -5.589 1.990 1.00 93.62 72 CYS A C 1
ATOM 588 O O . CYS A 1 72 ? 3.371 -5.609 1.104 1.00 93.62 72 CYS A O 1
ATOM 590 N N . PHE A 1 73 ? 2.124 -6.703 2.613 1.00 94.25 73 PHE A N 1
ATOM 591 C CA . PHE A 1 73 ? 2.636 -8.028 2.267 1.00 94.25 73 PHE A CA 1
ATOM 592 C C . PHE A 1 73 ? 2.313 -8.386 0.815 1.00 94.25 73 PHE A C 1
ATOM 594 O O . PHE A 1 73 ? 3.174 -8.891 0.099 1.00 94.25 73 PHE A O 1
ATOM 601 N N . TYR A 1 74 ? 1.102 -8.065 0.357 1.00 91.75 74 TYR A N 1
ATOM 602 C CA . TYR A 1 74 ? 0.710 -8.262 -1.032 1.00 91.75 74 TYR A CA 1
ATOM 603 C C . TYR A 1 74 ? 1.585 -7.444 -1.994 1.00 91.75 74 TYR A C 1
ATOM 605 O O . TYR A 1 74 ? 2.004 -7.990 -3.006 1.00 91.75 74 TYR A O 1
ATOM 613 N N . GLY A 1 75 ? 1.935 -6.196 -1.655 1.00 90.56 75 GLY A N 1
ATOM 614 C CA . GLY A 1 75 ? 2.856 -5.369 -2.453 1.00 90.56 75 GLY A CA 1
ATOM 615 C C . GLY A 1 75 ? 4.253 -5.971 -2.582 1.00 90.56 75 GLY A C 1
ATOM 616 O O . GLY A 1 75 ? 4.812 -6.049 -3.672 1.00 90.56 75 GLY A O 1
ATOM 617 N N . VAL A 1 76 ? 4.788 -6.515 -1.485 1.00 90.88 76 VAL A N 1
ATOM 618 C CA . VAL A 1 76 ? 6.066 -7.247 -1.514 1.00 90.88 76 VAL A CA 1
ATOM 619 C C . VAL A 1 76 ? 5.977 -8.483 -2.411 1.00 90.88 76 VAL A C 1
ATOM 621 O O . VAL A 1 76 ? 6.901 -8.753 -3.176 1.00 90.88 76 VAL A O 1
ATOM 624 N N . MET A 1 77 ? 4.879 -9.240 -2.326 1.00 90.88 77 MET A N 1
ATOM 625 C CA . MET A 1 77 ? 4.670 -10.413 -3.176 1.00 90.88 77 MET A CA 1
ATOM 626 C C . MET A 1 77 ? 4.538 -10.028 -4.649 1.00 90.88 77 MET A C 1
ATOM 628 O O . MET A 1 77 ? 5.108 -10.709 -5.493 1.00 90.88 77 MET A O 1
ATOM 632 N N . ASP A 1 78 ? 3.827 -8.949 -4.965 1.00 86.75 78 ASP A N 1
ATOM 633 C CA . ASP A 1 78 ? 3.654 -8.465 -6.333 1.00 86.75 78 ASP A CA 1
ATOM 634 C C . ASP A 1 78 ? 4.999 -8.071 -6.956 1.00 86.75 78 ASP A C 1
ATOM 636 O O . ASP A 1 78 ? 5.340 -8.577 -8.023 1.00 86.75 78 ASP A O 1
ATOM 640 N N . GLU A 1 79 ? 5.829 -7.298 -6.251 1.00 87.38 79 GLU A N 1
ATOM 641 C CA . GLU A 1 79 ? 7.171 -6.934 -6.724 1.00 87.38 79 GLU A CA 1
ATOM 642 C C . GLU A 1 79 ? 8.090 -8.164 -6.847 1.00 87.38 79 GLU A C 1
ATOM 644 O O . GLU A 1 79 ? 8.848 -8.305 -7.810 1.00 87.38 79 GLU A O 1
ATOM 649 N N . PHE A 1 80 ? 7.988 -9.118 -5.915 1.00 88.56 80 PHE A N 1
ATOM 650 C CA . PHE A 1 80 ? 8.708 -10.387 -6.010 1.00 88.56 80 PHE A CA 1
ATOM 651 C C . PHE A 1 80 ? 8.291 -11.187 -7.255 1.00 88.56 80 PHE A C 1
ATOM 653 O O . PHE A 1 80 ? 9.152 -11.620 -8.020 1.00 88.56 80 PHE A O 1
ATOM 660 N N . TYR A 1 81 ? 6.992 -11.341 -7.520 1.00 85.56 81 TYR A N 1
ATOM 661 C CA . TYR A 1 81 ? 6.499 -12.012 -8.727 1.00 85.56 81 TYR A CA 1
ATOM 662 C C . TYR A 1 81 ? 6.918 -11.277 -9.996 1.00 85.56 81 TYR A C 1
ATOM 664 O O . TYR A 1 81 ? 7.346 -11.899 -10.966 1.00 85.56 81 TYR A O 1
ATOM 672 N N . GLN A 1 82 ? 6.851 -9.953 -9.994 1.00 80.31 82 GLN A N 1
ATOM 673 C CA . GLN A 1 82 ? 7.254 -9.144 -11.132 1.00 80.31 82 GLN A CA 1
ATOM 674 C C . GLN A 1 82 ? 8.757 -9.227 -11.399 1.00 80.31 82 GLN A C 1
ATOM 676 O O . GLN A 1 82 ? 9.160 -9.158 -12.556 1.00 80.31 82 GLN A O 1
ATOM 681 N N . SER A 1 83 ? 9.586 -9.454 -10.379 1.00 82.69 83 SER A N 1
ATOM 682 C CA . SER A 1 83 ? 11.020 -9.708 -10.563 1.00 82.69 83 SER A CA 1
ATOM 683 C C . SER A 1 83 ? 11.324 -11.017 -11.307 1.00 82.69 83 SER A C 1
ATOM 685 O O . SER A 1 83 ? 12.413 -11.175 -11.852 1.00 82.69 83 SER A O 1
ATOM 687 N N . THR A 1 84 ? 10.360 -11.946 -11.386 1.00 84.50 84 THR A N 1
ATOM 688 C CA . THR A 1 84 ? 10.492 -13.179 -12.186 1.00 84.50 84 THR A CA 1
ATOM 689 C C . THR A 1 84 ? 10.231 -12.950 -13.676 1.00 84.50 84 THR A C 1
ATOM 691 O O . THR A 1 84 ? 10.527 -13.810 -14.508 1.00 84.50 84 THR A O 1
ATOM 694 N N . VAL A 1 85 ? 9.687 -11.784 -14.033 1.00 80.06 85 VAL A N 1
ATOM 695 C CA . VAL A 1 85 ? 9.388 -11.412 -15.410 1.00 80.06 85 VAL A CA 1
ATOM 696 C C . VAL A 1 85 ? 10.664 -10.919 -16.094 1.00 80.06 85 VAL A C 1
ATOM 698 O O . VAL A 1 85 ? 11.339 -10.023 -15.578 1.00 80.06 85 VAL A O 1
ATOM 701 N N . PRO A 1 86 ? 10.999 -11.443 -17.287 1.00 73.06 86 PRO A N 1
ATOM 702 C CA . PRO A 1 86 ? 12.196 -11.021 -18.000 1.00 73.06 86 PRO A CA 1
ATOM 703 C C . PRO A 1 86 ? 12.160 -9.513 -18.284 1.00 73.06 86 PRO A C 1
ATOM 705 O O . PRO A 1 86 ? 11.134 -8.973 -18.697 1.00 73.06 86 PRO A O 1
ATOM 708 N N . PHE A 1 87 ? 13.307 -8.854 -18.093 1.00 71.81 87 PHE A N 1
ATOM 709 C CA . PHE A 1 87 ? 13.517 -7.408 -18.279 1.00 71.81 87 PHE A CA 1
ATOM 710 C C . PHE A 1 87 ? 12.872 -6.481 -17.236 1.00 71.81 87 PHE A C 1
ATOM 712 O O . PHE A 1 87 ? 12.843 -5.268 -17.451 1.00 71.81 87 PHE A O 1
ATOM 719 N N . ARG A 1 88 ? 12.425 -7.005 -16.088 1.00 70.81 88 ARG A N 1
ATOM 720 C CA . ARG A 1 88 ? 12.086 -6.190 -14.916 1.00 70.81 88 ARG A CA 1
ATOM 721 C C . ARG A 1 88 ? 13.020 -6.511 -13.750 1.00 70.81 88 ARG A C 1
ATOM 723 O O . ARG A 1 88 ? 13.229 -7.669 -13.410 1.00 70.81 88 ARG A O 1
ATOM 730 N N . SER A 1 89 ? 13.592 -5.477 -13.141 1.00 78.69 89 SER A N 1
ATOM 731 C CA . SER A 1 89 ? 14.360 -5.597 -11.900 1.00 78.69 89 SER A CA 1
ATOM 732 C C . SER A 1 89 ? 13.460 -5.376 -10.694 1.00 78.69 89 SER A C 1
ATOM 734 O O . SER A 1 89 ? 12.558 -4.549 -10.772 1.00 78.69 89 SER A O 1
ATOM 736 N N . PHE A 1 90 ? 13.779 -6.022 -9.576 1.00 80.81 90 PHE A N 1
ATOM 737 C CA . PHE A 1 90 ? 13.163 -5.736 -8.283 1.00 80.81 90 PHE A CA 1
ATOM 738 C C . PHE A 1 90 ? 13.434 -4.282 -7.852 1.00 80.81 90 PHE A C 1
ATOM 740 O O . PHE A 1 90 ? 14.592 -3.862 -7.762 1.00 80.81 90 PHE A O 1
ATOM 747 N N . GLN A 1 91 ? 12.383 -3.514 -7.578 1.00 85.06 91 GLN A N 1
ATOM 748 C CA . GLN A 1 91 ? 12.428 -2.111 -7.184 1.00 85.06 91 GLN A CA 1
ATOM 749 C C . GLN A 1 91 ? 11.842 -1.923 -5.785 1.00 85.06 91 GLN A C 1
ATOM 751 O O . GLN A 1 91 ? 10.634 -1.871 -5.576 1.00 85.06 91 GLN A O 1
ATOM 756 N N . LEU A 1 92 ? 12.720 -1.682 -4.806 1.00 86.31 92 LEU A N 1
ATOM 757 C CA . LEU A 1 92 ? 12.310 -1.337 -3.435 1.00 86.31 92 LEU A CA 1
ATOM 758 C C . LEU A 1 92 ? 11.391 -0.107 -3.372 1.00 86.31 92 LEU A C 1
ATOM 760 O O . LEU A 1 92 ? 10.605 0.034 -2.439 1.00 86.31 92 LEU A O 1
ATOM 764 N N . ARG A 1 93 ? 11.503 0.799 -4.348 1.00 85.62 93 ARG A N 1
ATOM 765 C CA . ARG A 1 93 ? 10.680 2.007 -4.419 1.00 85.62 93 ARG A CA 1
ATOM 766 C C . ARG A 1 93 ? 9.202 1.681 -4.640 1.00 85.62 93 ARG A C 1
ATOM 768 O O . ARG A 1 93 ? 8.376 2.359 -4.039 1.00 85.62 93 ARG A O 1
ATOM 775 N N . ASP A 1 94 ? 8.888 0.652 -5.420 1.00 84.50 94 ASP A N 1
ATOM 776 C CA . ASP A 1 94 ? 7.506 0.262 -5.712 1.00 84.50 94 ASP A CA 1
ATOM 777 C C . ASP A 1 94 ? 6.840 -0.282 -4.442 1.00 84.50 94 ASP A C 1
ATOM 779 O O . ASP A 1 94 ? 5.797 0.220 -4.029 1.00 84.50 94 ASP A O 1
ATOM 783 N N . ILE A 1 95 ? 7.551 -1.130 -3.688 1.00 89.44 95 ILE A N 1
ATOM 784 C CA . ILE A 1 95 ? 7.111 -1.603 -2.364 1.00 89.44 95 ILE A CA 1
ATOM 785 C C . ILE A 1 95 ? 6.853 -0.438 -1.401 1.00 89.44 95 ILE A C 1
ATOM 787 O O . ILE A 1 95 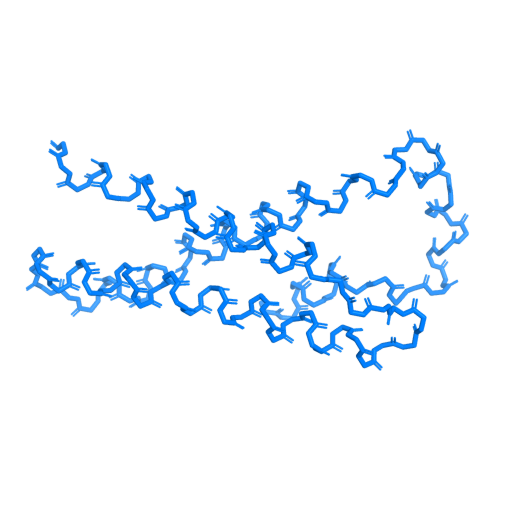? 5.864 -0.442 -0.666 1.00 89.44 95 ILE A O 1
ATOM 791 N N . LEU A 1 96 ? 7.734 0.570 -1.374 1.00 91.75 96 LEU A N 1
ATOM 792 C CA . LEU A 1 96 ? 7.545 1.741 -0.512 1.00 91.75 96 LEU A CA 1
ATOM 793 C C . LEU A 1 96 ? 6.284 2.523 -0.892 1.00 91.75 96 LEU A C 1
ATOM 795 O O . LEU A 1 96 ? 5.554 2.962 -0.005 1.00 91.75 96 LEU A O 1
ATOM 799 N N . VAL A 1 97 ? 6.018 2.691 -2.187 1.00 90.88 97 VAL A N 1
ATOM 800 C CA . VAL A 1 97 ? 4.824 3.380 -2.690 1.00 90.88 97 VAL A CA 1
ATOM 801 C C . VAL A 1 97 ? 3.553 2.593 -2.356 1.00 90.88 97 VAL A C 1
ATOM 803 O O . VAL A 1 97 ? 2.585 3.186 -1.874 1.00 90.88 97 VAL A O 1
ATOM 806 N N . ASP A 1 98 ? 3.578 1.272 -2.510 1.00 90.31 98 ASP A N 1
ATOM 807 C CA . ASP A 1 98 ? 2.467 0.377 -2.174 1.00 90.31 98 ASP A CA 1
ATOM 808 C C . ASP A 1 98 ? 2.160 0.412 -0.666 1.00 90.31 98 ASP A C 1
ATOM 810 O O . ASP A 1 98 ? 1.005 0.527 -0.243 1.00 90.31 98 ASP A O 1
ATOM 814 N N . CYS A 1 99 ? 3.206 0.412 0.169 1.00 93.62 99 CYS A N 1
ATOM 815 C CA . CYS A 1 99 ? 3.072 0.568 1.616 1.00 93.62 99 CYS A CA 1
ATOM 816 C C . CYS A 1 99 ? 2.506 1.945 1.985 1.00 93.62 99 CYS A C 1
ATOM 818 O O . CYS A 1 99 ? 1.606 2.036 2.820 1.00 93.62 99 CYS A O 1
ATOM 820 N N . LEU A 1 100 ? 2.994 3.025 1.364 1.00 95.12 100 LEU A N 1
ATOM 821 C CA . LEU A 1 100 ? 2.487 4.382 1.597 1.00 95.12 100 LEU A CA 1
ATOM 822 C C . LEU A 1 100 ? 0.998 4.497 1.256 1.00 95.12 100 LEU A C 1
ATOM 824 O O . LEU A 1 100 ? 0.246 5.140 1.995 1.00 95.12 100 LEU A O 1
ATOM 828 N N . ALA A 1 101 ? 0.555 3.842 0.186 1.00 92.69 101 ALA A N 1
ATOM 829 C CA . ALA A 1 101 ? -0.852 3.775 -0.175 1.00 92.69 101 ALA A CA 1
ATOM 830 C C . ALA A 1 101 ? -1.691 3.085 0.904 1.00 92.69 101 ALA A C 1
ATOM 832 O O . ALA A 1 101 ? -2.692 3.647 1.360 1.00 92.69 101 ALA A O 1
ATOM 833 N N . ALA A 1 102 ? -1.251 1.923 1.388 1.00 93.94 102 ALA A N 1
ATOM 834 C CA . ALA A 1 102 ? -1.924 1.208 2.469 1.00 93.94 102 ALA A CA 1
ATOM 835 C C . ALA A 1 102 ? -1.976 2.037 3.770 1.00 93.94 102 ALA A C 1
ATOM 837 O O . ALA A 1 102 ? -3.030 2.147 4.401 1.00 93.94 102 ALA A O 1
ATOM 838 N N . PHE A 1 103 ? -0.875 2.704 4.136 1.00 95.88 103 PHE A N 1
ATOM 839 C CA . PHE A 1 103 ? -0.821 3.607 5.291 1.00 95.88 103 PHE A CA 1
ATOM 840 C C . PHE A 1 103 ? -1.784 4.789 5.158 1.00 95.88 103 PHE A C 1
ATOM 842 O O . PHE A 1 103 ? -2.447 5.158 6.130 1.00 95.88 103 PHE A O 1
ATOM 849 N N . SER A 1 104 ? -1.894 5.377 3.966 1.00 95.56 104 SER A N 1
ATOM 850 C CA . SER A 1 104 ? -2.823 6.483 3.724 1.00 95.56 104 SER A CA 1
ATOM 851 C C . SER A 1 104 ? -4.284 6.057 3.922 1.00 95.56 104 SER A C 1
ATOM 853 O O . SER A 1 104 ? -5.036 6.754 4.608 1.00 95.56 104 SER A O 1
ATOM 855 N N . GLY A 1 105 ? -4.665 4.871 3.430 1.00 92.88 105 GLY A N 1
ATOM 856 C CA . GLY A 1 105 ? -5.983 4.277 3.665 1.00 92.88 105 GLY A CA 1
ATOM 857 C C . GLY A 1 105 ? -6.246 4.017 5.148 1.00 92.88 105 GLY A C 1
ATOM 858 O O . GLY A 1 105 ? -7.303 4.380 5.667 1.00 92.88 105 GLY A O 1
ATOM 859 N N . PHE A 1 106 ? -5.254 3.481 5.859 1.00 94.00 106 PHE A N 1
ATOM 860 C CA . PHE A 1 106 ? -5.338 3.226 7.295 1.00 94.00 106 PHE A CA 1
ATOM 861 C C . PHE A 1 106 ? -5.566 4.506 8.114 1.00 94.00 106 PHE A C 1
ATOM 863 O O . PHE A 1 106 ? -6.436 4.533 8.984 1.00 94.00 106 PHE A O 1
ATOM 870 N N . ILE A 1 107 ? -4.845 5.594 7.818 1.00 93.94 107 ILE A N 1
ATOM 871 C CA . ILE A 1 107 ? -5.014 6.884 8.512 1.00 93.94 107 ILE A CA 1
ATOM 872 C C . ILE A 1 107 ? -6.415 7.461 8.279 1.00 93.94 107 ILE A C 1
ATOM 874 O O . ILE A 1 107 ? -7.019 7.986 9.218 1.00 93.94 107 ILE A O 1
ATOM 878 N N . ILE A 1 108 ? -6.932 7.377 7.049 1.00 93.12 108 ILE A N 1
ATOM 879 C CA . ILE A 1 108 ? -8.284 7.846 6.714 1.00 93.12 108 ILE A CA 1
ATOM 880 C C . ILE A 1 108 ? -9.326 7.096 7.551 1.00 93.12 108 ILE A C 1
ATOM 882 O O . ILE A 1 108 ? -10.180 7.725 8.175 1.00 93.12 108 ILE A O 1
ATOM 886 N N . GLU A 1 109 ? -9.214 5.772 7.644 1.00 90.56 109 GLU A N 1
ATOM 887 C CA . GLU A 1 109 ? -10.141 4.950 8.427 1.00 90.56 109 GLU A CA 1
ATOM 888 C C . GLU A 1 109 ? -10.021 5.170 9.936 1.00 90.56 109 GLU A C 1
ATOM 890 O O . GLU A 1 109 ? -11.031 5.216 10.637 1.00 90.56 109 GLU A O 1
ATOM 895 N N . LEU A 1 110 ? -8.807 5.364 10.457 1.00 88.94 110 LEU A N 1
ATOM 896 C CA . LEU A 1 110 ? -8.622 5.704 11.868 1.00 88.94 110 LEU A CA 1
ATOM 897 C C . LEU A 1 110 ? -9.278 7.037 12.233 1.00 88.94 110 LEU A C 1
ATOM 899 O O . LEU A 1 110 ? -9.822 7.166 13.329 1.00 88.94 110 LEU A O 1
ATOM 903 N N . LYS A 1 111 ? -9.224 8.034 11.343 1.00 88.06 111 LYS A N 1
ATOM 904 C CA . LYS A 1 111 ? -9.920 9.312 11.545 1.00 88.06 111 LYS A CA 1
ATOM 905 C C . LYS A 1 111 ? -11.434 9.130 11.481 1.00 88.06 111 LYS A C 1
ATOM 907 O O . LYS A 1 111 ? -12.126 9.660 12.342 1.00 88.06 111 LYS A O 1
ATOM 912 N N . ALA A 1 112 ? -11.925 8.340 10.527 1.00 84.75 112 ALA A N 1
ATOM 913 C CA . ALA A 1 112 ? -13.348 8.042 10.381 1.00 84.75 112 ALA A CA 1
ATOM 914 C C . ALA A 1 112 ? -13.952 7.299 11.588 1.00 84.75 112 ALA A C 1
ATOM 916 O O . ALA A 1 112 ? -15.151 7.379 11.802 1.00 84.75 112 ALA A O 1
ATOM 917 N N . GLN A 1 113 ? -13.147 6.586 12.385 1.00 75.31 113 GLN A N 1
ATOM 918 C CA . GLN A 1 113 ? 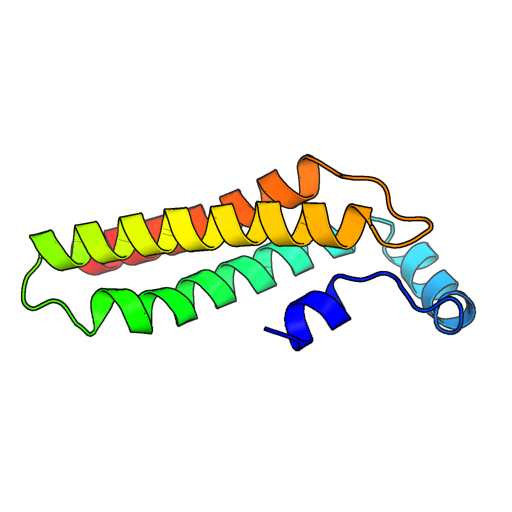-13.608 5.943 13.625 1.00 75.31 113 GLN A CA 1
ATOM 919 C C . GLN A 1 113 ? -13.681 6.876 14.840 1.00 75.31 113 GLN A C 1
ATOM 921 O O . GLN A 1 113 ? -14.280 6.503 15.846 1.00 75.31 113 GLN A O 1
ATOM 926 N N . LYS A 1 114 ? -12.998 8.025 14.800 1.00 68.56 114 LYS A N 1
ATOM 927 C CA . LYS A 1 114 ? -12.902 8.959 15.933 1.00 68.56 114 LYS A CA 1
ATOM 928 C C . LYS A 1 114 ? -13.919 10.103 15.874 1.00 68.56 114 LYS A C 1
ATOM 930 O O . LYS A 1 114 ? -14.071 10.782 16.886 1.00 68.56 114 LYS A O 1
ATOM 935 N N . GLY A 1 115 ? -14.524 10.346 14.711 1.00 54.00 115 GLY A N 1
ATOM 936 C CA . GLY A 1 115 ? -15.622 11.302 14.521 1.00 54.00 115 GLY A CA 1
ATOM 937 C C . GLY A 1 115 ? -16.966 10.606 14.619 1.00 54.00 115 GLY A C 1
ATOM 938 O O . GLY A 1 115 ? -17.900 11.258 15.124 1.00 54.00 115 GLY A O 1
#

Secondary structure (DSSP, 8-state):
-HHHHHHH----TTTHHHHHHHHHHHGGGSHHHHHHHHHHHHHHHHHHHHHTT--SHHHHHHHHHHHHHHHHHHHHHHHHHHHTSTT----HHHHHHHHHHHHHHHHHHHHHTT-